Protein AF-A0A535X956-F1 (afdb_monomer_lite)

Structure (mmCIF, N/CA/C/O backbone):
data_AF-A0A535X956-F1
#
_entry.id   AF-A0A535X956-F1
#
loop_
_atom_site.group_PDB
_atom_site.id
_atom_site.type_symbol
_atom_site.label_atom_id
_atom_site.label_alt_id
_atom_site.label_comp_id
_atom_site.label_asym_id
_atom_site.label_entity_id
_atom_site.label_seq_id
_atom_site.pdbx_PDB_ins_code
_atom_site.Cartn_x
_atom_site.Cartn_y
_atom_site.Cartn_z
_atom_site.occupancy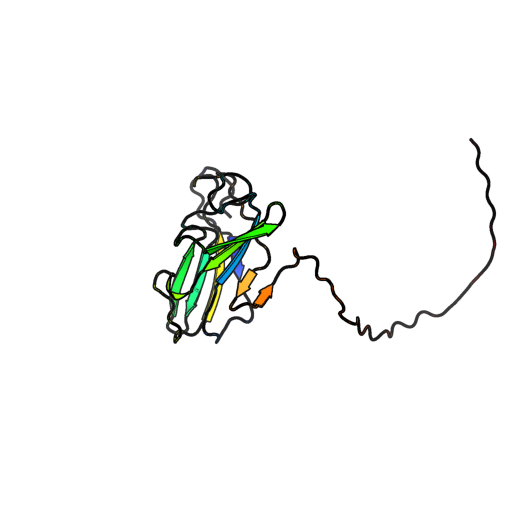
_atom_site.B_iso_or_equiv
_atom_site.auth_seq_id
_atom_site.auth_comp_id
_atom_site.auth_asym_id
_atom_site.auth_atom_id
_atom_site.pdbx_PDB_model_num
ATOM 1 N N . MET A 1 1 ? -7.151 -0.085 -15.393 1.00 59.75 1 MET A N 1
ATOM 2 C CA . MET A 1 1 ? -5.786 0.491 -15.470 1.00 59.75 1 MET A CA 1
ATOM 3 C C . MET A 1 1 ? -5.708 1.490 -16.612 1.00 59.75 1 MET A C 1
ATOM 5 O O . MET A 1 1 ? -6.375 1.293 -17.624 1.00 59.75 1 MET A O 1
ATOM 9 N N . LYS A 1 2 ? -4.901 2.541 -16.473 1.00 61.66 2 LYS A N 1
ATOM 10 C CA . LYS A 1 2 ? -4.628 3.505 -17.543 1.00 61.66 2 LYS A CA 1
ATOM 11 C C . LYS A 1 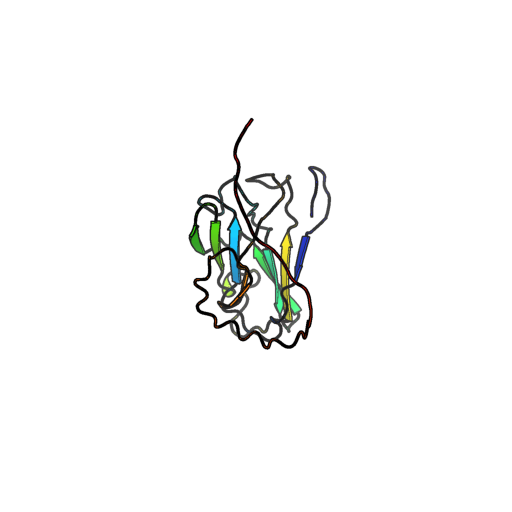2 ? -3.776 2.845 -18.638 1.00 61.66 2 LYS A C 1
ATOM 13 O O . LYS A 1 2 ? -2.577 2.669 -18.477 1.00 61.66 2 LYS A O 1
ATOM 18 N N . THR A 1 3 ? -4.410 2.419 -19.731 1.00 56.25 3 THR A N 1
ATOM 19 C CA . THR A 1 3 ? -3.787 1.581 -20.780 1.00 56.25 3 THR A CA 1
ATOM 20 C C . THR A 1 3 ? -3.206 2.356 -21.973 1.00 56.25 3 THR A C 1
ATOM 22 O O . THR A 1 3 ? -3.028 1.769 -23.038 1.00 56.25 3 THR A O 1
ATOM 25 N N . GLY A 1 4 ? -2.947 3.663 -21.863 1.00 56.38 4 GLY A N 1
ATOM 26 C CA . GLY A 1 4 ? -2.387 4.424 -22.985 1.00 56.38 4 GLY A CA 1
ATOM 27 C C . GLY A 1 4 ? -1.957 5.856 -22.647 1.00 56.38 4 GLY A C 1
ATOM 28 O O . GLY A 1 4 ? -2.298 6.354 -21.575 1.00 56.38 4 GLY A O 1
ATOM 29 N N . PRO A 1 5 ? -1.249 6.533 -23.574 1.00 56.94 5 PRO A N 1
ATOM 30 C CA . PRO A 1 5 ? -0.636 7.856 -23.380 1.00 56.94 5 PRO A CA 1
ATOM 31 C C . PRO A 1 5 ? -1.636 9.030 -23.373 1.00 56.94 5 PRO A C 1
ATOM 33 O O . PRO A 1 5 ? -1.241 10.192 -23.375 1.00 56.94 5 PRO A O 1
ATOM 36 N N . THR A 1 6 ? -2.938 8.747 -23.408 1.00 55.03 6 THR A N 1
ATOM 37 C CA . THR A 1 6 ? -4.011 9.749 -23.353 1.00 55.03 6 THR A CA 1
ATOM 38 C C . THR A 1 6 ? -4.525 9.937 -21.926 1.00 55.03 6 THR A C 1
ATOM 40 O O . THR A 1 6 ? -4.392 9.045 -21.089 1.00 55.03 6 THR A O 1
ATOM 43 N N . ASN A 1 7 ? -5.233 11.043 -21.674 1.00 61.56 7 ASN A N 1
ATOM 44 C CA . ASN A 1 7 ? -5.963 11.290 -20.425 1.00 61.56 7 ASN A CA 1
ATOM 45 C C . ASN A 1 7 ? -7.148 10.316 -20.265 1.00 61.56 7 ASN A C 1
ATOM 47 O O . ASN A 1 7 ? -8.299 10.668 -20.506 1.00 61.56 7 ASN A O 1
ATOM 51 N N . ASN A 1 8 ? -6.861 9.072 -19.894 1.00 68.31 8 ASN A N 1
ATOM 52 C CA . ASN A 1 8 ? -7.843 8.093 -19.448 1.00 68.31 8 ASN A CA 1
ATOM 53 C C . ASN A 1 8 ? -7.866 8.082 -17.911 1.00 68.31 8 ASN A C 1
ATOM 55 O O . ASN A 1 8 ? -6.823 7.900 -17.282 1.00 68.31 8 ASN A O 1
ATOM 59 N N . PHE A 1 9 ? -9.046 8.271 -17.319 1.00 73.38 9 PHE A N 1
ATOM 60 C CA . PHE A 1 9 ? -9.275 8.174 -15.876 1.00 73.38 9 PHE A CA 1
ATOM 61 C C . PHE A 1 9 ? -9.669 6.736 -15.529 1.00 73.38 9 PHE A C 1
ATOM 63 O O . PHE A 1 9 ? -10.850 6.412 -15.424 1.00 73.38 9 PHE A O 1
ATOM 70 N N . ALA A 1 10 ? -8.679 5.851 -15.406 1.00 78.69 10 ALA A N 1
ATOM 71 C CA . ALA A 1 10 ? -8.914 4.438 -15.130 1.00 78.69 10 ALA A CA 1
ATOM 72 C C . ALA A 1 10 ? -7.941 3.899 -14.081 1.00 78.69 10 ALA A C 1
ATOM 74 O O . ALA A 1 10 ? -6.728 4.023 -14.235 1.00 78.69 10 ALA A O 1
ATOM 75 N N . SER A 1 11 ? -8.473 3.192 -13.085 1.00 86.88 11 SER A N 1
ATOM 76 C CA . SER A 1 11 ? -7.692 2.513 -12.052 1.00 86.88 11 SER A CA 1
ATOM 77 C C . SER A 1 11 ? -7.745 0.990 -12.203 1.00 86.88 11 SER A C 1
ATOM 79 O O . SER A 1 11 ? -8.587 0.427 -12.910 1.00 86.88 11 SER A O 1
ATOM 81 N N . ALA A 1 12 ? -6.762 0.316 -11.622 1.00 90.44 12 ALA A N 1
ATOM 82 C CA . ALA A 1 12 ? -6.833 -1.076 -11.203 1.00 90.44 12 ALA A CA 1
ATOM 83 C C . ALA A 1 12 ? -7.042 -1.111 -9.699 1.00 90.44 12 ALA A C 1
ATOM 85 O O . ALA A 1 12 ? -6.474 -0.265 -9.007 1.00 90.44 12 ALA A O 1
ATOM 86 N N . THR A 1 13 ? -7.768 -2.104 -9.196 1.00 94.38 13 THR A N 1
ATOM 87 C CA . THR A 1 13 ? -7.901 -2.301 -7.755 1.00 94.38 13 THR A CA 1
ATOM 88 C C . THR A 1 13 ? -7.740 -3.765 -7.368 1.00 94.38 13 THR A C 1
ATOM 90 O O . THR A 1 13 ? -8.128 -4.667 -8.112 1.00 94.38 13 THR A O 1
ATOM 93 N N . ALA A 1 14 ? -7.174 -3.991 -6.185 1.00 96.00 14 ALA A N 1
ATOM 94 C CA . ALA A 1 14 ? -7.181 -5.275 -5.499 1.00 96.00 14 ALA A CA 1
ATOM 95 C C . ALA A 1 14 ? -7.666 -5.059 -4.063 1.00 96.00 14 ALA A C 1
ATOM 97 O O . ALA A 1 14 ? -7.044 -4.325 -3.298 1.00 96.00 14 ALA A O 1
ATOM 98 N N . GLU A 1 15 ? -8.793 -5.666 -3.699 1.00 97.81 15 GLU A N 1
ATOM 99 C CA . GLU A 1 15 ? -9.348 -5.557 -2.348 1.00 97.81 15 GLU A CA 1
ATOM 100 C C . GLU A 1 15 ? -8.741 -6.623 -1.432 1.00 97.81 15 GLU A C 1
ATOM 102 O O . GLU A 1 15 ? -8.771 -7.816 -1.747 1.00 97.81 15 GLU A O 1
ATOM 107 N N . LEU A 1 16 ? -8.244 -6.203 -0.269 1.00 97.62 16 LEU A N 1
ATOM 108 C CA . LEU A 1 16 ? -7.712 -7.110 0.741 1.00 97.62 16 LEU A CA 1
ATOM 109 C C . LEU A 1 16 ? -8.855 -7.573 1.649 1.00 97.62 16 LEU A C 1
ATOM 111 O O . LEU A 1 16 ? -9.510 -6.781 2.329 1.00 97.62 16 LEU A O 1
ATOM 115 N N . LYS A 1 17 ? -9.109 -8.883 1.660 1.00 96.56 17 LYS A N 1
ATOM 116 C CA . LYS A 1 17 ? -10.156 -9.507 2.483 1.00 96.56 17 LYS A CA 1
ATOM 117 C C . LYS A 1 17 ? -9.611 -9.888 3.860 1.00 96.56 17 LYS A C 1
ATOM 119 O O . LYS A 1 17 ? -8.419 -10.097 4.028 1.00 96.56 17 LYS A O 1
ATOM 124 N N . GLY A 1 18 ? -10.498 -9.986 4.853 1.00 95.88 18 GLY A N 1
ATOM 125 C CA . GLY A 1 18 ? -10.131 -10.398 6.217 1.00 95.88 18 GLY A CA 1
ATOM 126 C C . GLY A 1 18 ? -9.468 -9.315 7.080 1.00 95.88 18 GLY A C 1
ATOM 127 O O . GLY A 1 18 ? -9.111 -9.593 8.215 1.00 95.88 18 GLY A O 1
ATOM 128 N N . VAL A 1 19 ? -9.350 -8.079 6.583 1.00 97.88 19 VAL A N 1
ATOM 129 C CA . VAL A 1 19 ? -8.685 -6.961 7.288 1.00 97.88 19 VAL A CA 1
ATOM 130 C C . VAL A 1 19 ? -9.627 -6.117 8.155 1.00 97.88 19 VAL A C 1
ATOM 132 O O . VAL A 1 19 ? -9.188 -5.238 8.888 1.00 97.88 19 VAL A O 1
ATOM 135 N N . LYS A 1 20 ? -10.943 -6.332 8.073 1.00 98.38 20 LYS A N 1
ATOM 136 C CA . LYS A 1 20 ? -11.922 -5.525 8.813 1.00 98.38 20 LYS A CA 1
ATOM 137 C C . LYS A 1 20 ? -11.792 -5.762 10.320 1.00 98.38 20 LYS A C 1
ATOM 139 O O . LYS A 1 20 ? -11.866 -6.901 10.770 1.00 98.38 20 LYS A O 1
ATOM 144 N N . GLY A 1 21 ? -11.717 -4.680 11.090 1.00 98.31 21 GLY A N 1
ATOM 145 C CA . GLY A 1 21 ? -11.661 -4.715 12.552 1.00 98.31 21 GLY A CA 1
ATOM 146 C C . GLY A 1 21 ? -10.250 -4.805 13.134 1.00 98.31 21 GLY A C 1
ATOM 147 O O . GLY A 1 21 ? -10.124 -4.837 14.354 1.00 98.31 21 GLY A O 1
ATOM 148 N N . ILE A 1 22 ? -9.203 -4.841 12.301 1.00 98.56 22 ILE A N 1
ATOM 149 C CA . ILE A 1 22 ? -7.815 -4.840 12.779 1.00 98.56 22 ILE A CA 1
ATOM 150 C C . ILE A 1 22 ? -7.331 -3.415 13.074 1.00 98.56 22 ILE A C 1
ATOM 152 O O . ILE A 1 22 ? -7.839 -2.443 12.509 1.00 98.56 22 ILE A O 1
ATOM 156 N N . HIS A 1 23 ? -6.288 -3.322 13.894 1.00 98.50 23 HIS A N 1
ATOM 157 C CA . HIS A 1 23 ? -5.434 -2.141 14.009 1.00 98.50 23 HIS A CA 1
ATOM 158 C C . HIS A 1 23 ? -4.175 -2.369 13.178 1.00 98.50 23 HIS A C 1
ATOM 160 O O . HIS A 1 23 ? -3.571 -3.440 13.270 1.00 98.50 23 HIS A O 1
ATOM 166 N N . LEU A 1 24 ? -3.785 -1.400 12.352 1.00 98.44 24 LEU A N 1
ATOM 167 C CA . LEU A 1 24 ? -2.603 -1.544 11.508 1.00 98.44 24 LEU A CA 1
ATOM 168 C C . LEU A 1 24 ? -1.322 -1.259 12.293 1.00 98.44 24 LEU A C 1
ATOM 170 O O . LEU A 1 24 ? -1.217 -0.272 13.016 1.00 98.44 24 LEU A O 1
ATOM 174 N N . THR A 1 25 ? -0.323 -2.104 12.078 1.00 98.25 25 THR A N 1
ATOM 175 C CA . THR A 1 25 ? 1.060 -1.928 12.529 1.00 98.25 25 THR A CA 1
ATOM 176 C C . THR A 1 25 ? 2.026 -1.853 11.354 1.00 98.25 25 THR A C 1
ATOM 178 O O . THR A 1 25 ? 3.077 -1.231 11.480 1.00 98.25 25 THR A O 1
ATOM 181 N N . GLU A 1 26 ? 1.672 -2.453 10.213 1.00 98.31 26 GLU A N 1
ATOM 182 C CA . GLU A 1 26 ? 2.483 -2.451 8.996 1.00 98.31 26 GLU A CA 1
ATOM 183 C C . GLU A 1 26 ? 1.613 -2.670 7.753 1.00 98.31 26 GLU A C 1
ATOM 185 O O . GLU A 1 26 ? 0.645 -3.434 7.784 1.00 98.31 26 GLU A O 1
ATOM 190 N N . LEU A 1 27 ? 1.998 -2.016 6.658 1.00 98.56 27 LEU A N 1
ATOM 191 C CA . LEU A 1 27 ? 1.561 -2.340 5.304 1.00 98.56 27 LEU A CA 1
ATOM 192 C C . LEU A 1 27 ? 2.785 -2.632 4.444 1.00 98.56 27 LEU A C 1
ATOM 194 O O . LEU A 1 27 ? 3.841 -2.012 4.617 1.00 98.56 27 LEU A O 1
ATOM 198 N N . GLY A 1 28 ? 2.640 -3.533 3.481 1.00 98.12 28 GLY A N 1
ATOM 199 C CA . GLY A 1 28 ? 3.744 -3.856 2.598 1.00 98.12 28 GLY A CA 1
ATOM 200 C C . GLY A 1 28 ? 3.385 -4.716 1.407 1.00 98.12 28 GLY A C 1
ATOM 201 O O . GLY A 1 28 ? 2.309 -5.295 1.311 1.00 98.12 28 GLY A O 1
ATOM 202 N N . TYR A 1 29 ? 4.336 -4.801 0.493 1.00 98.00 29 TYR A N 1
ATOM 203 C CA . TYR A 1 29 ? 4.369 -5.794 -0.570 1.00 98.00 29 TYR A CA 1
ATOM 204 C C . TYR A 1 29 ? 5.805 -5.943 -1.052 1.00 98.00 29 TYR A C 1
ATOM 206 O O . TYR A 1 29 ? 6.665 -5.095 -0.788 1.00 98.00 29 TYR A O 1
ATOM 214 N N . ASP A 1 30 ? 6.054 -7.006 -1.794 1.00 97.12 30 ASP A N 1
ATOM 215 C CA . ASP A 1 30 ? 7.276 -7.164 -2.554 1.00 97.12 30 ASP A CA 1
ATOM 216 C C . ASP A 1 30 ? 7.002 -6.740 -4.003 1.00 97.12 30 ASP A C 1
ATOM 218 O O . ASP A 1 30 ? 5.966 -7.040 -4.599 1.00 97.12 30 ASP A O 1
ATOM 222 N N . LEU A 1 31 ? 7.923 -5.961 -4.556 1.00 96.00 31 LEU A N 1
ATOM 223 C CA . LEU A 1 31 ? 7.805 -5.307 -5.849 1.00 96.00 31 LEU A CA 1
ATOM 224 C C . LEU A 1 31 ? 8.847 -5.883 -6.801 1.00 96.00 31 LEU A C 1
ATOM 226 O O . LEU A 1 31 ? 10.036 -5.942 -6.469 1.00 96.00 31 LEU A O 1
ATOM 230 N N . ARG A 1 32 ? 8.431 -6.247 -8.019 1.00 94.38 32 ARG A N 1
ATOM 231 C CA . ARG A 1 32 ? 9.368 -6.690 -9.057 1.00 94.38 32 ARG A CA 1
ATOM 232 C C . ARG A 1 32 ? 10.229 -5.511 -9.514 1.00 94.38 32 ARG A C 1
ATOM 234 O O . ARG A 1 32 ? 9.820 -4.759 -10.404 1.00 94.38 32 ARG A O 1
ATOM 241 N N . LYS A 1 33 ? 11.416 -5.361 -8.924 1.00 91.62 33 LYS A N 1
ATOM 242 C CA . LYS A 1 33 ? 12.457 -4.390 -9.287 1.00 91.62 33 LYS A CA 1
ATOM 243 C C . LYS A 1 33 ? 13.856 -4.931 -8.990 1.00 91.62 33 LYS A C 1
ATOM 245 O O . LYS A 1 33 ? 14.025 -5.709 -8.056 1.00 91.62 33 LYS A O 1
ATOM 250 N N . PRO A 1 34 ? 14.876 -4.516 -9.761 1.00 89.06 34 PRO A N 1
ATOM 251 C CA . PRO A 1 34 ? 16.206 -5.098 -9.644 1.00 89.06 34 PRO A CA 1
ATOM 252 C C . PRO A 1 34 ? 16.965 -4.680 -8.380 1.00 89.06 34 PRO A C 1
ATOM 254 O O . PRO A 1 34 ? 17.697 -5.510 -7.847 1.00 89.06 34 PRO A O 1
ATOM 257 N N . ARG A 1 35 ? 16.863 -3.422 -7.918 1.00 89.31 35 ARG A N 1
ATOM 258 C CA . ARG A 1 35 ? 17.663 -2.939 -6.772 1.00 89.31 35 ARG A CA 1
ATOM 259 C C . ARG A 1 35 ? 16.930 -1.961 -5.871 1.00 89.31 35 ARG A C 1
ATOM 261 O O . ARG A 1 35 ? 17.069 -2.052 -4.657 1.00 89.31 35 ARG A O 1
ATOM 268 N N . THR A 1 36 ? 16.215 -0.990 -6.436 1.00 92.50 36 THR A N 1
ATOM 269 C CA . THR A 1 36 ? 15.558 0.073 -5.667 1.00 92.50 36 THR A CA 1
ATOM 270 C C . THR A 1 36 ? 14.164 0.382 -6.182 1.00 92.50 36 THR A C 1
ATOM 272 O O . THR A 1 36 ? 13.904 0.233 -7.374 1.00 92.50 36 THR A O 1
ATOM 275 N N . PHE A 1 37 ? 13.276 0.860 -5.308 1.00 92.31 37 PHE A N 1
ATOM 276 C CA . PHE A 1 37 ? 11.920 1.273 -5.677 1.00 92.31 37 PHE A CA 1
ATOM 277 C C . PHE A 1 37 ? 11.922 2.396 -6.731 1.00 92.31 37 PHE A C 1
ATOM 279 O O . PHE A 1 37 ? 11.009 2.474 -7.550 1.00 92.31 37 PHE A O 1
ATOM 286 N N . ALA A 1 38 ? 12.992 3.195 -6.786 1.00 91.19 38 ALA A N 1
ATOM 287 C CA . ALA A 1 38 ? 13.191 4.265 -7.759 1.00 91.19 38 ALA A CA 1
ATOM 288 C C . ALA A 1 38 ? 13.778 3.804 -9.111 1.00 91.19 38 ALA A C 1
ATOM 290 O O . ALA A 1 38 ? 13.870 4.614 -10.031 1.00 91.19 38 ALA A O 1
ATOM 291 N N . ASP A 1 39 ? 14.183 2.533 -9.266 1.00 90.12 39 ASP A N 1
ATOM 292 C CA . ASP A 1 39 ? 14.703 2.041 -10.550 1.00 90.12 39 ASP A CA 1
ATOM 293 C C . ASP A 1 39 ? 13.637 2.194 -11.650 1.00 90.12 39 ASP A C 1
ATOM 295 O O . ASP A 1 39 ? 12.506 1.740 -11.491 1.00 90.12 39 ASP A O 1
ATOM 299 N N . ALA A 1 40 ? 14.012 2.748 -12.805 1.00 88.56 40 ALA A N 1
ATOM 300 C CA . ALA A 1 40 ? 13.114 2.887 -13.960 1.00 88.56 40 ALA A CA 1
ATOM 301 C C . ALA A 1 40 ? 12.765 1.545 -14.641 1.00 88.56 40 ALA A C 1
ATOM 303 O O . ALA A 1 40 ? 11.963 1.500 -15.565 1.00 88.56 40 ALA A O 1
ATOM 304 N N . SER A 1 41 ? 13.399 0.442 -14.233 1.00 88.38 41 SER A N 1
ATOM 305 C CA . SER A 1 41 ? 13.154 -0.895 -14.780 1.00 88.38 41 SER A CA 1
ATOM 306 C C . SER A 1 41 ? 12.340 -1.753 -13.817 1.00 88.38 41 SER A C 1
ATOM 308 O O . SER A 1 41 ? 12.550 -1.718 -12.604 1.00 88.38 41 SER A O 1
ATOM 310 N N . GLY A 1 42 ? 11.480 -2.604 -14.378 1.00 90.94 42 GLY A N 1
ATOM 311 C CA . GLY A 1 42 ? 10.608 -3.495 -13.619 1.00 90.94 42 GLY A CA 1
ATOM 312 C C . GLY A 1 42 ? 9.216 -2.895 -13.469 1.00 90.94 42 GLY A C 1
ATOM 313 O O . GLY A 1 42 ? 8.561 -2.613 -14.466 1.00 90.94 42 GLY A O 1
ATOM 314 N N . SER A 1 43 ? 8.765 -2.753 -12.229 1.00 93.06 43 SER A N 1
ATOM 315 C CA . SER A 1 43 ? 7.430 -2.250 -11.896 1.00 93.06 43 SER A CA 1
ATOM 316 C C . SER A 1 43 ? 7.378 -0.731 -11.755 1.00 93.06 43 SER A C 1
ATOM 318 O O . SER A 1 43 ? 8.375 -0.094 -11.431 1.00 93.06 43 SER A O 1
ATOM 320 N N . HIS A 1 44 ? 6.191 -0.160 -11.893 1.00 92.44 44 HIS A N 1
ATOM 321 C CA . HIS A 1 44 ? 5.922 1.220 -11.540 1.00 92.44 44 HIS A CA 1
ATOM 322 C C . HIS A 1 44 ? 5.872 1.414 -10.026 1.00 92.44 44 HIS A C 1
ATOM 324 O O . HIS A 1 44 ? 5.428 0.535 -9.285 1.00 92.44 44 HIS A O 1
ATOM 330 N N . CYS A 1 45 ? 6.399 2.549 -9.578 1.00 93.44 45 CYS A N 1
ATOM 331 C CA . CYS A 1 45 ? 6.425 2.956 -8.179 1.00 93.44 45 CYS A CA 1
ATOM 332 C C . CYS A 1 45 ? 6.530 4.480 -8.102 1.00 93.44 45 CYS A C 1
ATOM 334 O O . CYS A 1 45 ? 7.624 5.039 -8.001 1.00 93.44 45 CYS A O 1
ATOM 336 N N . GLY A 1 46 ? 5.384 5.136 -8.227 1.00 92.00 46 GLY A N 1
ATOM 337 C CA . GLY A 1 46 ? 5.229 6.574 -8.117 1.00 92.00 46 GLY A CA 1
ATOM 338 C C . GLY A 1 46 ? 4.692 6.997 -6.752 1.00 92.00 46 GLY A C 1
ATOM 339 O O . GLY A 1 46 ? 4.522 6.199 -5.824 1.00 92.00 46 GLY A O 1
ATOM 340 N N . ALA A 1 47 ? 4.450 8.299 -6.617 1.00 89.50 47 ALA A N 1
ATOM 341 C CA . ALA A 1 47 ? 3.896 8.869 -5.396 1.00 89.50 47 ALA A CA 1
ATOM 342 C C . ALA A 1 47 ? 2.419 8.492 -5.198 1.00 89.50 47 ALA A C 1
ATOM 344 O O . ALA A 1 47 ? 1.971 8.446 -4.056 1.00 89.50 47 ALA A O 1
ATOM 345 N N . GLY A 1 48 ? 1.679 8.231 -6.281 1.00 89.25 48 GLY A N 1
ATOM 346 C CA . GLY A 1 48 ? 0.261 7.888 -6.244 1.00 89.25 48 GLY A CA 1
ATOM 347 C C . GLY A 1 48 ? -0.037 6.408 -6.475 1.00 89.25 48 GLY A C 1
ATOM 348 O O . GLY A 1 48 ? -1.118 5.971 -6.087 1.00 89.25 48 GLY A O 1
ATOM 349 N N . ALA A 1 49 ? 0.869 5.621 -7.070 1.00 92.19 49 ALA A N 1
ATOM 350 C CA . ALA A 1 49 ? 0.615 4.211 -7.356 1.00 92.19 49 ALA A CA 1
ATOM 351 C C . ALA A 1 49 ? 1.880 3.318 -7.422 1.00 92.19 49 ALA A C 1
ATOM 353 O O . ALA A 1 49 ? 2.967 3.776 -7.771 1.00 92.19 49 ALA A O 1
ATOM 354 N N . PRO A 1 50 ? 1.742 2.000 -7.179 1.00 95.19 50 PRO A N 1
ATOM 355 C CA . PRO A 1 50 ? 0.605 1.386 -6.500 1.00 95.19 50 PRO A CA 1
ATOM 356 C C . PRO A 1 50 ? 0.496 1.935 -5.073 1.00 95.19 50 PRO A C 1
ATOM 358 O O . PRO A 1 50 ? 1.509 2.151 -4.412 1.00 95.19 50 PRO A O 1
ATOM 361 N N . ARG A 1 51 ? -0.724 2.218 -4.621 1.00 97.12 51 ARG A N 1
ATOM 362 C CA . ARG A 1 51 ? -0.973 2.755 -3.279 1.00 97.12 51 ARG A CA 1
ATOM 363 C C . ARG A 1 51 ? -1.920 1.871 -2.499 1.00 97.12 51 ARG A C 1
ATOM 365 O O . ARG A 1 51 ? -2.795 1.246 -3.092 1.00 97.12 51 ARG A O 1
ATOM 372 N N . PHE A 1 52 ? -1.754 1.846 -1.186 1.00 98.56 52 PHE A N 1
ATOM 373 C CA . PHE A 1 52 ? -2.798 1.385 -0.284 1.00 98.56 52 PHE A CA 1
ATOM 374 C C . PHE A 1 52 ? -3.754 2.536 -0.012 1.00 98.56 52 PHE A C 1
ATOM 376 O O . PHE A 1 52 ? -3.304 3.571 0.468 1.00 98.56 52 PHE A O 1
ATOM 383 N N . ASP A 1 53 ? -5.040 2.308 -0.248 1.00 98.56 53 ASP A N 1
ATOM 384 C CA . ASP A 1 53 ? -6.137 3.132 0.247 1.00 98.56 53 ASP A CA 1
ATOM 385 C C . ASP A 1 53 ? -6.788 2.365 1.409 1.00 98.56 53 ASP A C 1
ATOM 387 O O . ASP A 1 53 ? -7.285 1.241 1.247 1.00 98.56 53 ASP A O 1
ATOM 391 N N . VAL A 1 54 ? -6.731 2.941 2.607 1.00 98.69 54 VAL A N 1
ATOM 392 C CA . VAL A 1 54 ? -7.263 2.381 3.850 1.00 98.69 54 VAL A CA 1
ATOM 393 C C . VAL A 1 54 ? -8.415 3.255 4.304 1.00 98.69 54 VAL A C 1
ATOM 395 O O . VAL A 1 54 ? -8.234 4.431 4.592 1.00 98.69 54 VAL A O 1
ATOM 398 N N . ILE A 1 55 ? -9.591 2.654 4.448 1.00 98.81 55 ILE A N 1
ATOM 399 C CA . ILE A 1 55 ? -10.736 3.325 5.059 1.00 98.81 55 ILE A CA 1
ATOM 400 C C . ILE A 1 55 ? -10.863 2.816 6.487 1.00 98.81 55 ILE A C 1
ATOM 402 O O . ILE A 1 55 ? -10.934 1.603 6.709 1.00 98.81 55 ILE A O 1
ATOM 406 N N . THR A 1 56 ? -10.926 3.722 7.454 1.00 98.81 56 THR A N 1
ATOM 407 C CA . THR A 1 56 ? -11.150 3.423 8.875 1.00 98.81 56 THR A CA 1
ATOM 408 C C . THR A 1 56 ? -12.638 3.474 9.237 1.00 98.81 56 THR A C 1
ATOM 410 O O . THR A 1 56 ? -13.501 3.861 8.444 1.00 98.81 56 THR A O 1
ATOM 413 N N . THR A 1 57 ? -13.002 3.004 10.431 1.00 98.62 57 THR A N 1
ATOM 414 C CA . THR A 1 57 ? -14.411 2.898 10.862 1.00 98.62 57 THR A CA 1
ATOM 415 C C . THR A 1 57 ? -15.123 4.238 11.035 1.00 98.62 57 THR A C 1
ATOM 417 O O . THR A 1 57 ? -16.349 4.284 10.939 1.00 98.62 57 THR A O 1
ATOM 420 N N . ASP A 1 58 ? -14.379 5.317 11.257 1.00 98.06 58 ASP A N 1
ATOM 421 C CA . ASP A 1 58 ? -14.870 6.699 11.246 1.00 98.06 58 ASP A CA 1
ATOM 422 C C . ASP A 1 58 ? -15.032 7.270 9.820 1.00 98.06 58 ASP A C 1
ATOM 424 O O . ASP A 1 58 ? -15.539 8.376 9.651 1.00 98.06 58 ASP A O 1
ATOM 428 N N . ASN A 1 59 ? -14.745 6.463 8.790 1.00 98.25 59 ASN A N 1
ATOM 429 C CA . ASN A 1 59 ? -14.831 6.777 7.360 1.00 98.25 59 ASN A CA 1
ATOM 430 C C . ASN A 1 59 ? -13.803 7.805 6.875 1.00 98.25 59 ASN A C 1
ATOM 432 O O . ASN A 1 59 ? -14.044 8.472 5.868 1.00 98.25 59 ASN A O 1
ATOM 436 N N . VAL A 1 60 ? -12.664 7.910 7.557 1.00 98.56 60 VAL A N 1
ATOM 437 C CA . VAL A 1 60 ? -11.501 8.611 7.016 1.00 98.56 60 VAL A CA 1
ATOM 438 C C . VAL A 1 60 ? -10.830 7.715 5.972 1.00 98.56 60 VAL A C 1
ATOM 440 O O . VAL A 1 60 ? -10.729 6.500 6.150 1.00 98.56 60 VAL A O 1
ATOM 443 N N . ASP A 1 61 ? -10.447 8.319 4.849 1.00 98.38 61 ASP A N 1
ATOM 444 C CA . ASP A 1 61 ? -9.689 7.681 3.773 1.00 98.38 61 ASP A CA 1
ATOM 445 C C . ASP A 1 61 ? -8.223 8.087 3.910 1.00 98.38 61 ASP A C 1
ATOM 447 O O . ASP A 1 61 ? -7.907 9.279 3.924 1.00 98.38 61 ASP A O 1
ATOM 451 N N . HIS A 1 62 ? -7.357 7.094 4.060 1.00 98.44 62 HIS A N 1
ATOM 452 C CA . HIS A 1 62 ? -5.926 7.240 4.258 1.00 98.44 62 HIS A CA 1
ATOM 453 C C . HIS A 1 62 ? -5.196 6.581 3.103 1.00 98.44 62 HIS A C 1
ATOM 455 O O . HIS A 1 62 ? -5.515 5.445 2.753 1.00 98.44 62 HIS A O 1
ATOM 461 N N . PHE A 1 63 ? -4.153 7.222 2.585 1.00 97.62 63 PHE A N 1
ATOM 462 C CA . PHE A 1 63 ? -3.343 6.611 1.538 1.00 97.62 63 PHE A CA 1
ATOM 463 C C . PHE A 1 63 ? -1.859 6.518 1.882 1.00 97.62 63 PHE A C 1
ATOM 465 O O . PHE A 1 63 ? -1.295 7.359 2.588 1.00 97.62 63 PHE A O 1
ATOM 472 N N . VAL A 1 64 ? -1.227 5.481 1.332 1.00 98.00 64 VAL A N 1
ATOM 473 C CA . VAL A 1 64 ? 0.223 5.257 1.325 1.00 98.00 64 VAL A CA 1
ATOM 474 C C . VAL A 1 64 ? 0.630 4.892 -0.097 1.00 98.00 64 VAL A C 1
ATOM 476 O O . VAL A 1 64 ? 0.305 3.803 -0.572 1.00 98.00 64 VAL A O 1
ATOM 479 N N . GLY A 1 65 ? 1.318 5.799 -0.787 1.00 95.88 65 GLY A N 1
ATOM 480 C CA . GLY A 1 65 ? 1.828 5.562 -2.135 1.00 95.88 65 GLY A CA 1
ATOM 481 C C . GLY A 1 65 ? 3.189 4.876 -2.137 1.00 95.88 65 GLY A C 1
ATOM 482 O O . GLY A 1 65 ? 3.971 5.022 -1.198 1.00 95.88 65 GLY A O 1
ATOM 483 N N . CYS A 1 66 ? 3.508 4.178 -3.230 1.00 96.00 66 CYS A N 1
ATOM 484 C CA . CYS A 1 66 ? 4.747 3.408 -3.356 1.00 96.00 66 CYS A CA 1
ATOM 485 C C . CYS A 1 66 ? 6.024 4.226 -3.087 1.00 96.00 66 CYS A C 1
ATOM 487 O O . CYS A 1 66 ? 6.980 3.716 -2.510 1.00 96.00 66 CYS A O 1
ATOM 489 N N . ALA A 1 67 ? 6.057 5.495 -3.493 1.00 94.69 67 ALA A N 1
ATOM 490 C CA . ALA A 1 67 ? 7.175 6.400 -3.234 1.00 94.69 67 ALA A CA 1
ATOM 491 C C . ALA A 1 67 ? 6.807 7.579 -2.311 1.00 94.69 67 ALA A C 1
ATOM 493 O O . ALA A 1 67 ? 7.618 8.492 -2.148 1.00 94.69 67 ALA A O 1
ATOM 494 N N . SER A 1 68 ? 5.601 7.590 -1.723 1.00 93.56 68 SER A N 1
ATOM 495 C CA . SER A 1 68 ? 5.118 8.692 -0.879 1.00 93.56 68 SER A CA 1
ATOM 496 C C . SER A 1 68 ? 4.296 8.188 0.320 1.00 93.56 68 SER A C 1
ATOM 498 O O . SER A 1 68 ? 3.111 7.879 0.169 1.00 93.56 68 SER A O 1
ATOM 500 N N . PRO A 1 69 ? 4.903 8.115 1.518 1.00 94.94 69 PRO A N 1
ATOM 501 C CA . PRO A 1 69 ? 6.312 8.392 1.803 1.00 94.94 69 PRO A CA 1
ATOM 502 C C . PRO A 1 69 ? 7.234 7.290 1.265 1.00 94.94 69 PRO A C 1
ATOM 504 O O . PRO A 1 69 ? 6.790 6.212 0.867 1.00 94.94 69 PRO A O 1
ATOM 507 N N . ALA A 1 70 ? 8.542 7.558 1.270 1.00 96.19 70 ALA A N 1
ATOM 508 C CA . ALA A 1 70 ? 9.527 6.557 0.881 1.00 96.19 70 ALA A CA 1
ATOM 509 C C . ALA A 1 70 ? 9.420 5.307 1.788 1.00 96.19 70 ALA A C 1
ATOM 511 O O . ALA A 1 70 ? 9.407 5.453 3.015 1.00 96.19 70 ALA A O 1
ATOM 512 N N . PRO A 1 71 ? 9.362 4.092 1.214 1.00 97.44 71 PRO A N 1
ATOM 513 C CA . PRO A 1 71 ? 9.288 2.857 1.982 1.00 97.44 71 PRO A CA 1
ATOM 514 C C . PRO A 1 71 ? 10.592 2.562 2.711 1.00 97.44 71 PRO A C 1
ATOM 516 O O . PRO A 1 71 ? 11.684 2.914 2.256 1.00 97.44 71 PRO A O 1
ATOM 519 N N . THR A 1 72 ? 10.489 1.767 3.774 1.00 98.00 72 THR A N 1
ATOM 520 C CA . THR A 1 72 ? 11.629 0.949 4.190 1.00 98.00 72 THR A CA 1
ATOM 521 C C . THR A 1 72 ? 11.801 -0.164 3.166 1.00 98.00 72 THR A C 1
ATOM 523 O O . THR A 1 72 ? 10.881 -0.951 2.942 1.00 98.00 72 THR A O 1
ATOM 526 N N . GLN A 1 73 ? 12.970 -0.213 2.532 1.00 96.88 73 GLN A N 1
ATOM 527 C CA . GLN A 1 73 ? 13.274 -1.180 1.487 1.00 96.88 73 GLN A CA 1
ATOM 528 C C . GLN A 1 73 ? 14.310 -2.203 1.956 1.00 96.88 73 GLN A C 1
ATOM 530 O O . GLN A 1 73 ? 15.369 -1.832 2.463 1.00 96.88 73 GLN A O 1
ATOM 535 N N . THR A 1 74 ? 14.065 -3.479 1.666 1.00 95.31 74 THR A N 1
ATOM 536 C CA . THR A 1 74 ? 15.067 -4.551 1.742 1.00 95.31 74 THR A CA 1
ATOM 537 C C . THR A 1 74 ? 15.095 -5.351 0.438 1.00 95.31 74 THR A C 1
ATOM 539 O O . THR A 1 74 ? 14.109 -5.409 -0.289 1.00 95.31 74 THR A O 1
ATOM 542 N N . ALA A 1 75 ? 16.238 -5.934 0.079 1.00 89.06 75 ALA A N 1
ATOM 543 C CA . ALA A 1 75 ? 16.309 -6.849 -1.063 1.00 89.06 75 ALA A CA 1
ATOM 544 C C . ALA A 1 75 ? 15.879 -8.254 -0.613 1.00 89.06 75 ALA A C 1
ATOM 546 O O . ALA A 1 75 ? 16.385 -8.730 0.403 1.00 89.06 75 ALA A O 1
ATOM 547 N N . THR A 1 76 ? 14.981 -8.911 -1.353 1.00 81.62 76 THR A N 1
ATOM 548 C CA . THR A 1 76 ? 14.488 -10.270 -1.027 1.00 81.62 76 THR A CA 1
ATOM 549 C C . THR A 1 76 ? 14.929 -11.337 -2.018 1.00 81.62 76 THR A C 1
ATOM 551 O O . THR A 1 76 ? 14.811 -12.522 -1.744 1.00 81.62 76 THR A O 1
ATOM 554 N N . GLY A 1 77 ? 15.515 -10.957 -3.153 1.00 76.25 77 GLY A N 1
ATOM 555 C CA . GLY A 1 77 ? 16.029 -11.922 -4.116 1.00 76.25 77 GLY A CA 1
ATOM 556 C C . GLY A 1 77 ? 16.365 -11.287 -5.454 1.00 76.25 77 GLY A C 1
ATOM 557 O O . GLY A 1 77 ? 16.442 -10.066 -5.598 1.00 76.25 77 GLY A O 1
ATOM 558 N N . VAL A 1 78 ? 16.570 -12.124 -6.469 1.00 82.56 78 VAL A N 1
ATOM 559 C CA . VAL A 1 78 ? 16.893 -11.644 -7.816 1.00 82.56 78 VAL A CA 1
ATOM 560 C C . VAL A 1 78 ? 15.652 -11.015 -8.448 1.00 82.56 78 VAL A C 1
ATOM 562 O O . VAL A 1 78 ? 14.720 -11.707 -8.853 1.00 82.56 78 VAL A O 1
ATOM 565 N N . GLY A 1 79 ? 15.662 -9.687 -8.571 1.00 89.38 79 GLY A N 1
ATOM 566 C CA . GLY A 1 79 ? 14.603 -8.937 -9.246 1.00 89.38 79 GLY A CA 1
ATOM 567 C C . GLY A 1 79 ? 13.397 -8.594 -8.374 1.00 89.38 79 GLY A C 1
ATOM 568 O O . GLY A 1 79 ? 12.402 -8.131 -8.931 1.00 89.38 79 GLY A O 1
ATOM 569 N N . TRP A 1 80 ? 13.489 -8.788 -7.057 1.00 93.94 80 TRP A N 1
ATOM 570 C CA . TRP A 1 80 ? 12.460 -8.409 -6.093 1.00 93.94 80 TRP A CA 1
ATOM 571 C C . TRP A 1 80 ? 13.048 -7.584 -4.952 1.00 93.94 80 TRP A C 1
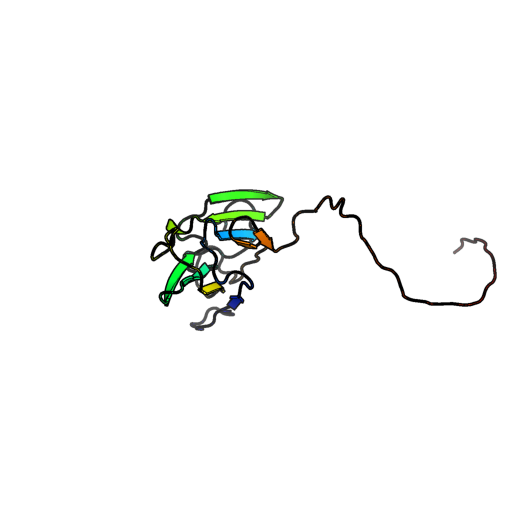ATOM 573 O O . TRP A 1 80 ? 14.132 -7.868 -4.433 1.00 93.94 80 TRP A O 1
ATOM 583 N N . ILE A 1 81 ? 12.295 -6.566 -4.556 1.00 96.00 81 ILE A N 1
ATOM 584 C CA . ILE A 1 81 ? 12.545 -5.779 -3.354 1.00 96.00 81 ILE A CA 1
ATOM 585 C C . ILE A 1 81 ? 11.309 -5.829 -2.473 1.00 96.00 81 ILE A C 1
ATOM 587 O O . ILE A 1 81 ? 10.187 -5.835 -2.968 1.00 96.00 81 ILE A O 1
ATOM 591 N N . ARG A 1 82 ? 11.518 -5.802 -1.169 1.00 97.12 82 ARG A N 1
ATOM 592 C CA . ARG A 1 82 ? 10.481 -5.731 -0.155 1.00 97.12 82 ARG A CA 1
ATOM 593 C C . ARG A 1 82 ? 10.299 -4.304 0.304 1.00 97.12 82 ARG A C 1
ATOM 595 O O . ARG A 1 82 ? 11.275 -3.666 0.696 1.00 97.12 82 ARG A O 1
ATOM 602 N N . LEU A 1 83 ? 9.061 -3.822 0.260 1.00 98.19 83 LEU A N 1
ATOM 603 C CA . LEU A 1 83 ? 8.686 -2.474 0.671 1.00 98.19 83 LEU A CA 1
ATOM 604 C C . LEU A 1 83 ? 7.748 -2.539 1.871 1.00 98.19 83 LEU A C 1
ATOM 606 O O . LEU A 1 83 ? 6.784 -3.311 1.857 1.00 98.19 83 LEU A O 1
ATOM 610 N N . ARG A 1 84 ? 8.051 -1.747 2.904 1.00 98.25 84 ARG A N 1
ATOM 611 C CA . ARG A 1 84 ? 7.280 -1.652 4.149 1.00 98.25 84 ARG A CA 1
ATOM 612 C C . ARG A 1 84 ? 7.026 -0.208 4.552 1.00 98.25 84 ARG A C 1
ATOM 614 O O . ARG A 1 84 ? 7.917 0.640 4.444 1.00 98.25 84 ARG A O 1
ATOM 621 N N . TRP A 1 85 ? 5.831 0.035 5.080 1.00 98.62 85 TRP A N 1
ATOM 622 C CA . TRP A 1 85 ? 5.401 1.324 5.607 1.00 98.62 85 TRP A CA 1
ATOM 623 C C . TRP A 1 85 ? 4.799 1.177 6.996 1.00 98.62 85 TRP A C 1
ATOM 625 O O . TRP A 1 85 ? 4.001 0.278 7.266 1.00 98.62 85 TRP A O 1
ATOM 635 N N . ASN A 1 86 ? 5.137 2.134 7.859 1.00 98.06 86 ASN A N 1
ATOM 636 C CA . ASN A 1 86 ? 4.443 2.319 9.122 1.00 98.06 86 ASN A CA 1
ATOM 637 C C . ASN A 1 86 ? 3.129 3.091 8.856 1.00 98.06 86 ASN A C 1
ATOM 639 O O . ASN A 1 86 ? 3.189 4.150 8.223 1.00 98.06 86 ASN A O 1
ATOM 643 N N . PRO A 1 87 ? 1.964 2.631 9.347 1.00 97.81 87 PRO A N 1
ATOM 644 C CA . PRO A 1 87 ? 0.665 3.276 9.102 1.00 97.81 87 PRO A CA 1
ATOM 645 C C . PRO A 1 87 ? 0.592 4.751 9.521 1.00 97.81 87 PRO A C 1
ATOM 647 O O . PRO A 1 87 ? -0.122 5.540 8.905 1.00 97.81 87 PRO A O 1
ATOM 650 N N . THR A 1 88 ? 1.395 5.166 10.506 1.00 98.12 88 THR A N 1
ATOM 651 C CA . THR A 1 88 ? 1.479 6.575 10.939 1.00 98.12 88 THR A CA 1
ATOM 652 C C . THR A 1 88 ? 2.075 7.505 9.881 1.00 98.12 88 THR A C 1
ATOM 654 O O . THR A 1 88 ? 1.993 8.723 10.010 1.00 98.12 88 THR A O 1
ATOM 657 N N . THR A 1 89 ? 2.676 6.945 8.832 1.00 97.56 89 THR A N 1
ATOM 658 C CA . THR A 1 89 ? 3.263 7.695 7.719 1.00 97.56 89 THR A CA 1
ATOM 659 C C . THR A 1 89 ? 2.289 7.891 6.549 1.00 97.56 89 THR A C 1
ATOM 661 O O . THR A 1 89 ? 2.622 8.589 5.594 1.00 97.56 89 THR A O 1
ATOM 664 N N . ALA A 1 90 ? 1.082 7.318 6.633 1.00 98.06 90 ALA A N 1
ATOM 665 C CA . ALA A 1 90 ? -0.009 7.572 5.696 1.00 98.06 90 ALA A CA 1
ATOM 666 C C . ALA A 1 90 ? -0.474 9.037 5.724 1.00 98.06 90 ALA A C 1
ATOM 668 O O . ALA A 1 90 ? -0.165 9.790 6.655 1.00 98.06 90 ALA A O 1
ATOM 669 N N . PHE A 1 91 ? -1.263 9.433 4.723 1.00 97.19 91 PHE A N 1
ATOM 670 C CA . PHE A 1 91 ? -1.935 10.729 4.710 1.00 97.19 91 PHE A CA 1
ATOM 671 C C . PHE A 1 91 ? -3.464 10.582 4.585 1.00 97.19 91 PHE A C 1
ATOM 673 O O . PHE A 1 91 ? -3.931 10.040 3.584 1.00 97.19 91 PHE A O 1
ATOM 680 N N . PRO A 1 92 ? -4.245 11.098 5.555 1.00 98.31 92 PRO A N 1
ATOM 681 C CA . PRO A 1 92 ? -3.796 11.464 6.901 1.00 98.31 92 PRO A CA 1
ATOM 682 C C . PRO A 1 92 ? -3.173 10.254 7.637 1.00 98.31 92 PRO A C 1
ATOM 684 O O . PRO A 1 92 ? -3.416 9.113 7.239 1.00 98.31 92 PRO A O 1
ATOM 687 N N . PRO A 1 93 ? -2.371 10.463 8.698 1.00 98.38 93 PRO A N 1
ATOM 688 C CA . PRO A 1 93 ? -1.798 9.364 9.477 1.00 98.38 93 PRO A CA 1
ATOM 689 C C . PRO A 1 93 ? -2.864 8.399 9.997 1.00 98.38 93 PRO A C 1
ATOM 691 O O . PRO A 1 93 ? -3.899 8.847 10.485 1.00 98.38 93 PRO A O 1
ATOM 694 N N . ILE A 1 94 ? -2.588 7.095 9.935 1.00 98.56 94 ILE A N 1
ATOM 695 C CA . ILE A 1 94 ? -3.396 6.069 10.604 1.00 98.56 94 ILE A CA 1
ATOM 696 C C . ILE A 1 94 ? -2.787 5.842 11.989 1.00 98.56 94 ILE A C 1
ATOM 698 O O . ILE A 1 94 ? -1.623 5.449 12.113 1.00 98.56 94 ILE A O 1
ATOM 702 N N . LEU A 1 95 ? -3.553 6.117 13.038 1.00 98.38 95 LEU A N 1
ATOM 703 C CA . LEU A 1 95 ? -3.139 5.947 14.426 1.00 98.38 95 LEU A CA 1
ATOM 704 C C . LEU A 1 95 ? -3.352 4.502 14.887 1.00 98.38 95 LEU A C 1
ATOM 706 O O . LEU A 1 95 ? -4.221 3.787 14.399 1.00 98.38 95 LEU A O 1
ATOM 710 N N . ALA A 1 96 ? -2.605 4.078 15.909 1.00 97.31 96 ALA A N 1
ATOM 711 C CA . ALA A 1 96 ? -2.725 2.727 16.470 1.00 97.31 96 ALA A CA 1
ATOM 712 C C . ALA A 1 96 ? -4.113 2.424 17.076 1.00 97.31 96 ALA A C 1
ATOM 714 O O . ALA A 1 96 ? -4.454 1.265 17.289 1.00 97.31 96 ALA A O 1
ATOM 715 N N . THR A 1 97 ? -4.904 3.458 17.375 1.00 97.62 97 THR A N 1
ATOM 716 C CA . THR A 1 97 ? -6.287 3.344 17.859 1.00 97.62 97 THR A CA 1
ATOM 717 C C . THR A 1 97 ? -7.307 3.207 16.735 1.00 97.62 97 THR A C 1
ATOM 719 O O . THR A 1 97 ? -8.444 2.807 16.991 1.00 97.62 97 THR A O 1
ATOM 722 N N . ASP A 1 98 ? -6.927 3.539 15.502 1.00 98.56 98 ASP A N 1
ATOM 723 C CA . ASP A 1 98 ? -7.843 3.530 14.374 1.00 98.56 98 ASP A CA 1
ATOM 724 C C . ASP A 1 98 ? -8.141 2.090 13.976 1.00 98.56 98 ASP A C 1
ATOM 726 O O . ASP A 1 98 ? -7.274 1.212 13.986 1.00 98.56 98 ASP A O 1
ATOM 730 N N . THR A 1 99 ? -9.406 1.832 13.665 1.00 98.69 99 THR A N 1
ATOM 731 C CA . THR A 1 99 ? -9.874 0.498 13.294 1.00 98.69 99 THR A CA 1
ATOM 732 C C . THR A 1 99 ? -10.129 0.458 11.798 1.00 98.69 99 THR A C 1
ATOM 734 O O . THR A 1 99 ? -10.859 1.293 11.264 1.00 98.69 99 THR A O 1
ATOM 737 N N . VAL A 1 100 ? -9.563 -0.534 11.114 1.00 98.75 100 VAL A N 1
ATOM 738 C CA . VAL A 1 100 ? -9.728 -0.702 9.667 1.00 98.75 100 VAL A CA 1
ATOM 739 C C . VAL A 1 100 ? -11.150 -1.141 9.324 1.00 98.75 100 VAL A C 1
ATOM 741 O O . VAL A 1 100 ? -11.687 -2.105 9.879 1.00 98.75 100 VAL A O 1
ATOM 744 N N . LYS A 1 101 ? -11.746 -0.475 8.335 1.00 98.75 101 LYS A N 1
ATOM 745 C CA . LYS A 1 101 ? -12.990 -0.879 7.671 1.00 98.75 101 LYS A CA 1
ATOM 746 C C . LYS A 1 101 ? -12.708 -1.651 6.380 1.00 98.75 101 LYS A C 1
ATOM 748 O O . LYS A 1 101 ? -13.348 -2.678 6.157 1.00 98.75 101 LYS A O 1
ATOM 753 N N . SER A 1 102 ? -11.767 -1.181 5.562 1.00 98.69 102 SER A N 1
ATOM 754 C CA . SER A 1 102 ? -11.347 -1.827 4.310 1.00 98.69 102 SER A CA 1
ATOM 755 C C . SER A 1 102 ? -9.957 -1.368 3.876 1.00 98.69 102 SER A C 1
ATOM 757 O O . SER A 1 102 ? -9.552 -0.258 4.208 1.00 98.69 102 SER A O 1
ATOM 759 N N . ILE A 1 103 ? -9.269 -2.198 3.090 1.00 98.62 103 ILE A N 1
ATOM 760 C CA . ILE A 1 103 ? -7.995 -1.858 2.448 1.00 98.62 103 ILE A CA 1
ATOM 761 C C . ILE A 1 103 ? -8.072 -2.259 0.975 1.00 98.62 103 ILE A C 1
ATOM 763 O O . ILE A 1 103 ? -8.488 -3.375 0.653 1.00 98.62 103 ILE A O 1
ATOM 767 N N . THR A 1 104 ? -7.660 -1.358 0.091 1.00 98.56 104 THR A N 1
ATOM 768 C CA . THR A 1 104 ? -7.568 -1.597 -1.352 1.00 98.56 104 THR A CA 1
ATOM 769 C C . THR A 1 104 ? -6.191 -1.183 -1.842 1.00 98.56 104 THR A C 1
ATOM 771 O O . THR A 1 104 ? -5.699 -0.129 -1.462 1.00 98.56 104 THR A O 1
ATOM 774 N N . ILE A 1 105 ? -5.571 -1.983 -2.705 1.00 98.19 105 ILE A N 1
ATOM 775 C CA . ILE A 1 105 ? -4.412 -1.538 -3.479 1.00 98.19 105 ILE A CA 1
ATOM 776 C C . ILE A 1 105 ? -4.925 -0.939 -4.782 1.00 98.19 105 ILE A C 1
ATOM 778 O O . ILE A 1 105 ? -5.669 -1.603 -5.504 1.00 98.19 105 ILE A O 1
ATOM 782 N N . VAL A 1 106 ? -4.526 0.291 -5.087 1.00 95.75 106 VAL A N 1
ATOM 783 C CA . VAL A 1 106 ? -4.956 1.034 -6.272 1.00 95.75 106 VAL A CA 1
ATOM 784 C C . VAL A 1 106 ? -3.772 1.317 -7.184 1.00 95.75 106 VAL A C 1
ATOM 786 O O . VAL A 1 106 ? -2.690 1.690 -6.733 1.00 95.75 106 VAL A O 1
ATOM 789 N N . PHE A 1 107 ? -3.993 1.154 -8.488 1.00 93.31 107 PHE A N 1
ATOM 790 C CA . PHE A 1 107 ? -3.045 1.536 -9.527 1.00 93.31 107 PHE A CA 1
ATOM 791 C C . PHE A 1 107 ? -3.718 2.405 -10.592 1.00 93.31 107 PHE A C 1
ATOM 793 O O . PHE A 1 107 ? -4.502 1.904 -11.403 1.00 93.31 107 PHE A O 1
ATOM 800 N N . ASP A 1 108 ? -3.423 3.701 -10.601 1.00 87.56 108 ASP A N 1
ATOM 801 C CA . ASP A 1 108 ? -3.998 4.692 -11.522 1.00 87.56 108 ASP A CA 1
ATOM 802 C C . ASP A 1 108 ? -2.956 5.602 -12.206 1.00 87.56 108 ASP A C 1
ATOM 804 O O . ASP A 1 108 ? -3.330 6.416 -13.053 1.00 87.56 108 ASP A O 1
ATOM 808 N N . GLU A 1 109 ? -1.660 5.412 -11.932 1.00 86.12 109 GLU A N 1
ATOM 809 C CA . GLU A 1 109 ? -0.557 6.085 -12.635 1.00 86.12 109 GLU A CA 1
ATOM 810 C C . GLU A 1 109 ? -0.109 5.226 -13.831 1.00 86.12 109 GLU A C 1
ATOM 812 O O . GLU A 1 109 ? 0.324 4.085 -13.684 1.00 86.12 109 GLU A O 1
ATOM 817 N N . GLY A 1 110 ? -0.317 5.740 -15.047 1.00 73.25 110 GLY A N 1
ATOM 818 C CA . GLY A 1 110 ? -0.050 5.025 -16.294 1.00 73.25 110 GLY A CA 1
ATOM 819 C C . GLY A 1 110 ? 1.319 5.354 -16.885 1.00 73.25 110 GLY A C 1
ATOM 820 O O . GLY A 1 110 ? 2.270 5.699 -16.195 1.00 73.25 110 GLY A O 1
ATOM 821 N N . GLN A 1 111 ? 1.416 5.275 -18.211 1.00 75.19 111 GLN A N 1
ATOM 822 C CA . GLN A 1 111 ? 2.644 5.587 -18.958 1.00 75.19 111 GLN A CA 1
ATOM 823 C C . GLN A 1 111 ? 2.995 7.086 -18.983 1.00 75.19 111 GLN A C 1
ATOM 825 O O . GLN A 1 111 ? 4.031 7.475 -19.517 1.00 75.19 111 GLN A O 1
ATOM 830 N N . ASP A 1 112 ? 2.112 7.934 -18.462 1.00 73.50 112 ASP A N 1
ATOM 831 C CA . ASP A 1 112 ? 2.260 9.385 -18.419 1.00 73.50 112 ASP A CA 1
ATOM 832 C C . ASP A 1 112 ? 2.993 9.893 -17.169 1.00 73.50 112 ASP A C 1
ATOM 834 O O . ASP A 1 112 ? 3.306 11.081 -17.090 1.00 73.50 112 ASP A O 1
ATOM 838 N N . THR A 1 113 ? 3.325 8.994 -16.238 1.00 75.75 113 THR A N 1
ATOM 839 C CA . THR A 1 113 ? 4.054 9.311 -15.008 1.00 75.75 113 THR A CA 1
ATOM 840 C C . THR A 1 113 ? 5.411 8.599 -14.991 1.00 75.75 113 THR A C 1
ATOM 842 O O . THR A 1 113 ? 5.497 7.374 -15.062 1.00 75.75 113 THR A O 1
ATOM 845 N N . ALA A 1 114 ? 6.484 9.389 -14.881 1.00 77.00 114 ALA A N 1
ATOM 846 C CA . ALA A 1 114 ? 7.860 8.929 -14.658 1.00 77.00 114 ALA A CA 1
ATOM 847 C C . ALA A 1 114 ? 7.977 8.100 -13.355 1.00 77.00 114 ALA A C 1
ATOM 849 O O . ALA A 1 114 ? 7.158 8.290 -12.456 1.00 77.00 114 ALA A O 1
ATOM 850 N N . PRO A 1 115 ? 8.990 7.221 -13.185 1.00 73.81 115 PRO A N 1
ATOM 851 C CA . PRO A 1 115 ? 10.247 7.134 -13.944 1.00 73.81 115 PRO A CA 1
ATOM 852 C C . PRO A 1 115 ? 10.297 6.080 -15.057 1.00 73.81 115 PRO A C 1
ATOM 854 O O . PRO A 1 115 ? 11.221 6.111 -15.866 1.00 73.81 115 PRO A O 1
ATOM 857 N N . ASP A 1 116 ? 9.370 5.127 -15.075 1.00 74.50 116 ASP A N 1
ATOM 858 C CA . ASP A 1 116 ? 9.446 3.939 -15.933 1.00 74.50 116 ASP A CA 1
ATOM 859 C C . ASP A 1 116 ? 8.548 4.032 -17.180 1.00 74.50 116 ASP A C 1
ATOM 861 O O . ASP A 1 116 ? 8.885 3.464 -18.216 1.00 74.50 116 ASP A O 1
ATOM 865 N N . ASN A 1 117 ? 7.441 4.782 -17.113 1.00 78.06 117 ASN A N 1
ATOM 866 C CA . ASN A 1 117 ? 6.452 4.951 -18.181 1.00 78.06 117 ASN A CA 1
ATOM 867 C C . ASN A 1 117 ? 5.930 3.622 -18.782 1.00 78.06 117 ASN A C 1
ATOM 869 O O . ASN A 1 117 ? 5.406 3.617 -19.898 1.00 78.06 117 ASN A O 1
ATOM 873 N N . PHE A 1 118 ? 6.039 2.488 -18.075 1.00 73.88 118 PHE A N 1
ATOM 874 C CA . PHE A 1 118 ? 5.527 1.197 -18.559 1.00 73.88 118 PHE A CA 1
ATOM 875 C C . PHE A 1 118 ? 4.031 1.032 -18.250 1.00 73.88 118 PHE A C 1
ATOM 877 O O . PHE A 1 118 ? 3.321 0.391 -19.027 1.00 73.88 118 PHE A O 1
ATOM 884 N N . GLY A 1 119 ? 3.539 1.649 -17.165 1.00 80.00 119 GLY A N 1
ATOM 885 C CA . GLY A 1 119 ? 2.125 1.614 -16.759 1.00 80.00 119 GLY A CA 1
ATOM 886 C C . GLY A 1 119 ? 1.686 0.288 -16.120 1.00 80.00 119 GLY A C 1
ATOM 887 O O . GLY A 1 119 ? 0.535 -0.124 -16.271 1.00 80.00 119 GLY A O 1
ATOM 888 N N . LEU A 1 120 ? 2.608 -0.401 -15.443 1.00 88.12 120 LEU A N 1
ATOM 889 C CA . LEU A 1 120 ? 2.426 -1.724 -14.835 1.00 88.12 120 LEU A CA 1
ATOM 890 C C . LEU A 1 120 ? 3.167 -1.781 -13.502 1.00 88.12 120 LEU A C 1
ATOM 892 O O . LEU A 1 120 ? 4.329 -1.399 -13.450 1.00 88.12 120 LEU A O 1
ATOM 896 N N . ALA A 1 121 ? 2.573 -2.391 -12.478 1.00 92.44 121 ALA A N 1
ATOM 897 C CA . ALA A 1 121 ? 3.306 -2.878 -11.314 1.00 92.44 121 ALA A CA 1
ATOM 898 C C . ALA A 1 121 ? 3.029 -4.368 -11.081 1.00 92.44 121 ALA A C 1
ATOM 900 O O . ALA A 1 121 ? 1.887 -4.814 -11.192 1.00 92.44 121 ALA A O 1
ATOM 901 N N . VAL A 1 122 ? 4.077 -5.133 -10.766 1.00 94.44 122 VAL A N 1
ATOM 902 C CA . VAL A 1 122 ? 3.984 -6.550 -10.402 1.00 94.44 122 VAL A CA 1
ATOM 903 C C . VAL A 1 122 ? 4.297 -6.676 -8.917 1.00 94.44 122 VAL A C 1
ATOM 905 O O . VAL A 1 122 ? 5.419 -6.390 -8.487 1.00 94.44 122 VAL A O 1
ATOM 908 N N . LEU A 1 123 ? 3.280 -7.084 -8.161 1.00 95.94 123 LEU A N 1
ATOM 909 C CA . LEU A 1 123 ? 3.310 -7.217 -6.709 1.00 95.94 123 LEU A CA 1
ATOM 910 C C . LEU A 1 123 ? 3.253 -8.692 -6.320 1.00 95.94 123 LEU A C 1
ATOM 912 O O . LEU A 1 123 ? 2.571 -9.472 -6.985 1.00 95.94 123 LEU A O 1
ATOM 916 N N . ASP A 1 124 ? 3.920 -9.049 -5.231 1.00 94.88 124 ASP A N 1
ATOM 917 C CA . ASP A 1 124 ? 3.741 -10.326 -4.541 1.00 94.88 124 ASP A CA 1
ATOM 918 C C . ASP A 1 124 ? 3.978 -10.155 -3.027 1.00 94.88 124 ASP A C 1
ATOM 920 O O . ASP A 1 124 ? 4.371 -9.072 -2.596 1.00 94.88 124 ASP A O 1
ATOM 924 N N . ASN A 1 125 ? 3.714 -11.184 -2.215 1.00 95.31 125 ASN A N 1
ATOM 925 C CA . ASN A 1 125 ? 3.807 -11.162 -0.745 1.00 95.31 125 ASN A CA 1
ATOM 926 C C . ASN A 1 125 ? 3.196 -9.890 -0.139 1.00 95.31 125 ASN A C 1
ATOM 928 O O . ASN A 1 125 ? 3.870 -9.123 0.557 1.00 95.31 125 ASN A O 1
ATOM 932 N N . ILE A 1 126 ? 1.916 -9.655 -0.434 1.00 97.75 126 ILE A N 1
ATOM 933 C CA . ILE A 1 126 ? 1.163 -8.556 0.169 1.00 97.75 126 ILE A CA 1
ATOM 934 C C . ILE A 1 126 ? 1.159 -8.761 1.685 1.00 97.75 126 ILE A C 1
ATOM 936 O O . ILE A 1 126 ? 0.781 -9.831 2.157 1.00 97.75 126 ILE A O 1
ATOM 940 N N . ASP A 1 127 ? 1.588 -7.742 2.423 1.00 97.75 127 ASP A N 1
ATOM 941 C CA . ASP A 1 127 ? 1.807 -7.767 3.865 1.00 97.75 127 ASP A CA 1
ATOM 942 C C . ASP A 1 127 ? 0.815 -6.852 4.582 1.00 97.75 127 ASP A C 1
ATOM 944 O O . ASP A 1 127 ? 0.711 -5.656 4.280 1.00 97.75 127 ASP A O 1
ATOM 948 N N . VAL A 1 128 ? 0.110 -7.424 5.555 1.00 98.25 128 VAL A N 1
ATOM 949 C CA . VAL A 1 128 ? -0.657 -6.682 6.553 1.00 98.25 128 VAL A CA 1
ATOM 950 C C . VAL A 1 128 ? -0.281 -7.214 7.929 1.00 98.25 128 VAL A C 1
ATOM 952 O O . VAL A 1 128 ? -0.572 -8.366 8.260 1.00 98.25 128 VAL A O 1
ATOM 955 N N . ASN A 1 129 ? 0.329 -6.364 8.754 1.00 97.62 129 ASN A N 1
ATOM 956 C CA . ASN A 1 129 ? 0.738 -6.698 10.122 1.00 97.62 129 ASN A CA 1
ATOM 957 C C . ASN A 1 129 ? 1.596 -7.980 10.230 1.00 97.62 129 ASN A C 1
ATOM 959 O O . ASN A 1 129 ? 1.435 -8.757 11.174 1.00 97.62 129 ASN A O 1
ATOM 963 N N . GLY A 1 130 ? 2.478 -8.232 9.259 1.00 95.19 130 GLY A N 1
ATOM 964 C CA . GLY A 1 130 ? 3.341 -9.414 9.202 1.00 95.19 130 GLY A CA 1
ATOM 965 C C . GLY A 1 130 ? 2.667 -10.663 8.626 1.00 95.19 130 GLY A C 1
ATOM 966 O O . GLY A 1 130 ? 3.305 -11.712 8.533 1.00 95.19 130 GLY A O 1
ATOM 967 N N . THR A 1 131 ? 1.390 -10.584 8.239 1.00 95.25 131 THR A N 1
ATOM 968 C CA . THR A 1 131 ? 0.712 -11.660 7.506 1.00 95.25 131 THR A CA 1
ATOM 969 C C . THR A 1 131 ? 0.945 -11.470 6.015 1.00 95.25 131 THR A C 1
ATOM 971 O O . THR A 1 131 ? 0.473 -10.491 5.441 1.00 95.25 131 THR A O 1
ATOM 974 N N . LEU A 1 132 ? 1.637 -12.426 5.392 1.00 93.06 132 LEU A N 1
ATOM 975 C CA . LEU A 1 132 ? 1.936 -12.418 3.961 1.00 93.06 132 LEU A CA 1
ATOM 976 C C . LEU A 1 132 ? 0.916 -13.234 3.165 1.00 93.06 132 LEU A C 1
ATOM 978 O O . LEU A 1 132 ? 0.586 -14.361 3.531 1.00 93.06 132 LEU A O 1
ATOM 982 N N . VAL A 1 133 ? 0.471 -12.681 2.039 1.00 92.06 133 VAL A N 1
ATOM 983 C CA . VAL A 1 133 ? -0.297 -13.389 1.009 1.00 92.06 133 VAL A CA 1
ATOM 984 C C . VAL A 1 133 ? 0.445 -13.270 -0.320 1.00 92.06 133 VAL A C 1
ATOM 986 O O . VAL A 1 133 ? 0.574 -12.176 -0.871 1.00 92.06 133 VAL A O 1
ATOM 989 N N . GLY A 1 134 ? 0.947 -14.397 -0.821 1.00 85.06 134 GLY A N 1
ATOM 990 C CA . GLY A 1 134 ? 1.850 -14.466 -1.971 1.00 85.06 134 GLY A CA 1
ATOM 991 C C . GLY A 1 134 ? 2.783 -15.672 -1.868 1.00 85.06 134 GLY A C 1
ATOM 992 O O . GLY A 1 134 ? 2.880 -16.262 -0.794 1.00 85.06 134 GLY A O 1
ATOM 993 N N . ASN A 1 135 ? 3.429 -16.063 -2.973 1.00 68.81 135 ASN A N 1
ATOM 994 C CA . ASN A 1 135 ? 4.145 -17.349 -3.066 1.00 68.81 135 ASN A CA 1
ATOM 995 C C . ASN A 1 135 ? 5.570 -17.270 -3.674 1.00 68.81 135 ASN A C 1
ATOM 997 O O . ASN A 1 135 ? 6.100 -18.310 -4.060 1.00 68.81 135 ASN A O 1
ATOM 1001 N N . HIS A 1 136 ? 6.225 -16.108 -3.818 1.00 61.28 136 HIS A N 1
ATOM 1002 C CA . HIS A 1 136 ? 7.559 -16.088 -4.464 1.00 61.28 136 HIS A CA 1
ATOM 1003 C C . HIS A 1 136 ? 8.727 -16.577 -3.603 1.00 61.28 136 HIS A C 1
ATOM 1005 O O . HIS A 1 136 ? 9.805 -16.808 -4.152 1.00 61.28 136 HIS A O 1
ATOM 1011 N N . GLU A 1 137 ? 8.560 -16.728 -2.291 1.00 57.66 137 GLU A N 1
ATOM 1012 C CA . GLU A 1 137 ? 9.573 -17.394 -1.472 1.00 57.66 137 GLU A CA 1
ATOM 1013 C C . GLU A 1 137 ? 9.357 -18.906 -1.590 1.00 57.66 137 GLU A C 1
ATOM 1015 O O . GLU A 1 137 ? 8.255 -19.403 -1.356 1.00 57.66 137 GLU A O 1
ATOM 1020 N N . ALA A 1 138 ? 10.398 -19.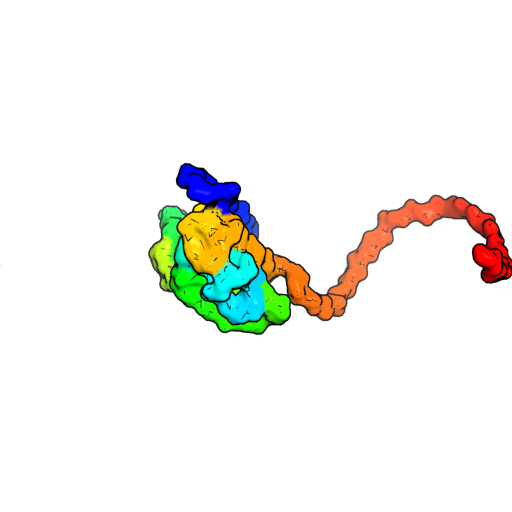649 -1.977 1.00 44.09 138 ALA A N 1
ATOM 1021 C CA . ALA A 1 138 ? 10.365 -21.105 -1.943 1.00 44.09 138 ALA A CA 1
ATOM 1022 C C . ALA A 1 138 ? 10.221 -21.540 -0.481 1.00 44.09 138 ALA A C 1
ATOM 1024 O O . ALA A 1 138 ? 11.202 -21.612 0.261 1.00 44.09 138 ALA A O 1
ATOM 1025 N N . ASN A 1 139 ? 8.988 -21.785 -0.048 1.00 43.78 139 ASN A N 1
ATOM 1026 C CA . ASN A 1 139 ? 8.740 -22.334 1.268 1.00 43.78 139 ASN A CA 1
ATOM 1027 C C . ASN A 1 139 ? 9.417 -23.710 1.332 1.00 43.78 139 ASN A C 1
ATOM 1029 O O . ASN A 1 139 ? 9.101 -24.613 0.555 1.00 43.78 139 ASN A O 1
ATOM 1033 N N . ASN A 1 140 ? 10.348 -23.879 2.273 1.00 42.78 140 ASN A N 1
ATOM 1034 C CA . ASN A 1 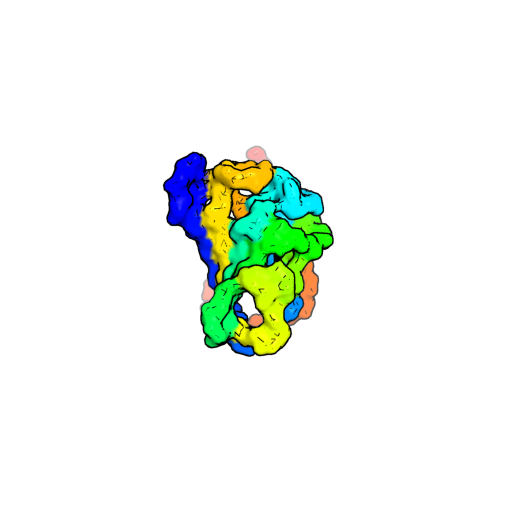140 ? 10.731 -25.199 2.762 1.00 42.78 140 ASN A CA 1
ATOM 1035 C C . ASN A 1 140 ? 9.534 -25.753 3.549 1.00 42.78 140 ASN A C 1
ATOM 1037 O O . ASN A 1 140 ? 9.544 -25.769 4.781 1.00 42.78 140 ASN A O 1
ATOM 1041 N N . ASP A 1 141 ? 8.473 -26.137 2.842 1.00 50.56 141 ASP A N 1
ATOM 1042 C CA . ASP A 1 141 ? 7.295 -26.739 3.446 1.00 50.56 141 ASP A CA 1
ATOM 1043 C C . ASP A 1 141 ? 7.665 -28.141 3.942 1.00 50.56 141 ASP A C 1
ATOM 1045 O O . ASP A 1 141 ? 7.542 -29.140 3.242 1.00 50.56 141 ASP A O 1
ATOM 1049 N N . ASN A 1 142 ? 8.056 -28.220 5.214 1.00 46.81 142 ASN A N 1
ATOM 1050 C CA . ASN A 1 142 ? 7.840 -29.410 6.040 1.00 46.81 142 ASN A CA 1
ATOM 1051 C C . ASN A 1 142 ? 6.388 -29.432 6.562 1.00 46.81 142 ASN A C 1
ATOM 1053 O O . ASN A 1 142 ? 6.131 -29.757 7.722 1.00 46.81 142 ASN A O 1
ATOM 1057 N N . GLY A 1 143 ? 5.432 -29.028 5.724 1.00 44.72 143 GLY A N 1
ATOM 1058 C CA . GLY A 1 143 ? 4.013 -29.176 5.998 1.00 44.72 143 GLY A CA 1
ATOM 1059 C C . GLY A 1 143 ? 3.610 -30.600 5.658 1.00 44.72 143 GLY A C 1
ATOM 1060 O O . GLY A 1 143 ? 3.534 -30.950 4.486 1.00 44.72 143 GLY A O 1
ATOM 1061 N N . GLU A 1 144 ? 3.386 -31.431 6.677 1.00 45.88 144 GLU A N 1
ATOM 1062 C CA . GLU A 1 144 ? 2.727 -32.726 6.512 1.00 45.88 144 GLU A CA 1
ATOM 1063 C C . GLU A 1 144 ? 1.407 -32.525 5.766 1.00 45.88 144 GLU A C 1
ATOM 1065 O O . GLU A 1 144 ? 0.418 -32.037 6.321 1.00 45.88 144 GLU A O 1
ATOM 1070 N N . ASP A 1 145 ? 1.403 -32.922 4.501 1.00 50.66 145 ASP A N 1
ATOM 1071 C CA . ASP A 1 145 ? 0.215 -33.000 3.677 1.00 50.66 145 ASP A CA 1
ATOM 1072 C C . ASP A 1 145 ? -0.699 -34.079 4.280 1.00 50.66 145 ASP A C 1
ATOM 1074 O O . ASP A 1 145 ? -0.565 -35.277 4.017 1.00 50.66 145 ASP A O 1
ATOM 1078 N N . LYS A 1 146 ? -1.616 -33.688 5.175 1.00 47.09 146 LYS A N 1
ATOM 1079 C CA . LYS A 1 146 ? -2.683 -34.578 5.652 1.00 47.09 146 LYS A CA 1
ATOM 1080 C C . LYS A 1 146 ? -3.769 -34.672 4.589 1.00 47.09 146 LYS A C 1
ATOM 1082 O O . LYS A 1 146 ? -4.906 -34.245 4.785 1.00 47.09 146 LYS A O 1
ATOM 1087 N N . GLY A 1 147 ? -3.405 -35.290 3.469 1.00 37.81 147 GLY A N 1
ATOM 1088 C CA . GLY A 1 147 ? -4.333 -35.762 2.458 1.00 37.81 147 GLY A CA 1
ATOM 1089 C C . GLY A 1 147 ? -5.222 -36.860 3.040 1.00 37.81 147 GLY A C 1
ATOM 1090 O O . GLY A 1 147 ? -4.833 -38.023 3.126 1.00 37.81 147 GLY A O 1
ATOM 1091 N N . ASN A 1 148 ? -6.441 -36.496 3.437 1.00 38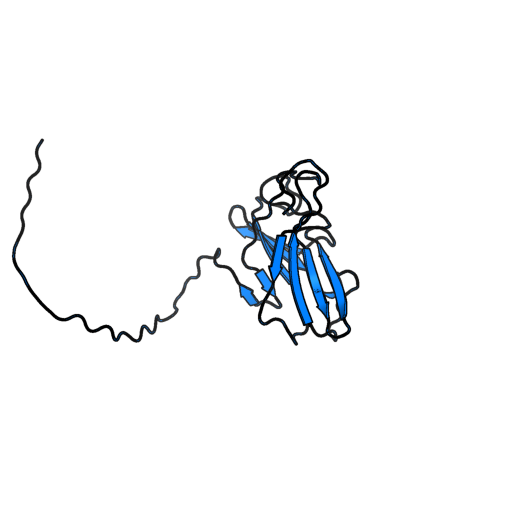.50 148 ASN A N 1
ATOM 1092 C CA . ASN A 1 148 ? -7.506 -37.445 3.745 1.00 38.50 148 ASN A CA 1
ATOM 1093 C C . ASN A 1 148 ? -8.029 -38.041 2.426 1.00 38.50 148 ASN A C 1
ATOM 1095 O O . ASN A 1 148 ? -9.005 -37.565 1.846 1.00 38.50 148 ASN A O 1
ATOM 1099 N N . GLY A 1 149 ? -7.316 -39.041 1.909 1.00 38.47 149 GLY A N 1
ATOM 1100 C CA . GLY A 1 149 ? -7.668 -39.738 0.679 1.00 38.47 149 GLY A CA 1
ATOM 1101 C C . GLY A 1 149 ? -8.897 -40.623 0.867 1.00 38.47 149 GLY A C 1
ATOM 1102 O O . GLY A 1 149 ? -8.828 -41.657 1.524 1.00 38.47 149 GLY A O 1
ATOM 1103 N N . ASN A 1 150 ? -10.011 -40.259 0.231 1.00 41.47 150 ASN A N 1
ATOM 1104 C CA . ASN A 1 150 ? -11.087 -41.206 -0.044 1.00 41.47 150 ASN A CA 1
ATOM 1105 C C . ASN A 1 150 ? -11.635 -40.997 -1.462 1.00 41.47 150 ASN A C 1
ATOM 1107 O O . ASN A 1 150 ? -12.671 -40.375 -1.676 1.00 41.47 150 ASN A O 1
ATOM 1111 N N . GLY A 1 151 ? -10.889 -41.509 -2.439 1.00 39.09 151 GLY A N 1
ATOM 1112 C CA . GLY A 1 151 ? -11.279 -41.600 -3.842 1.00 39.09 151 GLY A CA 1
ATOM 1113 C C . GLY A 1 151 ? -11.052 -43.026 -4.320 1.00 39.09 151 GLY A C 1
ATOM 1114 O O . GLY A 1 151 ? -9.979 -43.379 -4.789 1.00 39.09 151 GLY A O 1
ATOM 1115 N N . ASN A 1 152 ? -12.060 -43.864 -4.117 1.00 42.09 152 ASN A N 1
ATOM 1116 C CA . ASN A 1 152 ? -12.073 -45.280 -4.449 1.00 42.09 152 ASN A CA 1
ATOM 1117 C C . ASN A 1 152 ? -12.050 -45.452 -5.984 1.00 42.09 152 ASN A C 1
ATOM 1119 O O . ASN A 1 152 ? -13.049 -45.151 -6.638 1.00 42.09 152 ASN A O 1
ATOM 1123 N N . HIS A 1 153 ? -10.946 -45.926 -6.569 1.00 40.53 153 HIS A N 1
ATOM 1124 C CA . HIS A 1 153 ? -10.907 -46.453 -7.941 1.00 40.53 153 HIS A CA 1
ATOM 1125 C C . HIS A 1 153 ? -10.234 -47.834 -7.947 1.00 40.53 153 HIS A C 1
ATOM 1127 O O . HIS A 1 153 ? -9.016 -47.976 -7.910 1.00 40.53 153 HIS A O 1
ATOM 1133 N N . LYS A 1 154 ? -11.101 -48.844 -7.958 1.00 38.44 154 LYS A N 1
ATOM 1134 C CA . LYS A 1 154 ? -10.896 -50.270 -8.247 1.00 38.44 154 LYS A CA 1
ATOM 1135 C C . LYS A 1 154 ? -11.580 -50.518 -9.604 1.00 38.44 154 LYS A C 1
ATOM 1137 O O . LYS A 1 154 ? -12.631 -49.927 -9.823 1.00 38.44 154 LYS A O 1
ATOM 1142 N N . ASP A 1 155 ? -11.140 -51.320 -10.570 1.00 40.19 155 ASP A N 1
ATOM 1143 C CA . ASP A 1 155 ? -10.101 -52.344 -10.686 1.00 40.19 155 ASP A CA 1
ATOM 1144 C C . ASP A 1 155 ? -9.862 -52.637 -12.189 1.00 40.19 155 ASP A C 1
ATOM 1146 O O . ASP A 1 155 ? -10.805 -52.593 -12.978 1.00 40.19 155 ASP A O 1
ATOM 1150 N N . GLY A 1 156 ? -8.646 -53.097 -12.524 1.00 32.91 156 GLY A N 1
ATOM 1151 C CA . GLY A 1 156 ? -8.381 -54.170 -13.508 1.00 32.91 156 GLY A CA 1
ATOM 1152 C C . GLY A 1 156 ? -8.192 -53.743 -14.972 1.00 32.91 156 GLY A C 1
ATOM 1153 O O . GLY A 1 156 ? -8.907 -52.892 -15.471 1.00 32.91 156 GLY A O 1
ATOM 1154 N N . LYS A 1 157 ? -7.295 -54.301 -15.795 1.00 39.00 157 LYS A N 1
ATOM 1155 C CA . LYS A 1 157 ? -6.328 -55.427 -15.795 1.00 39.00 157 LYS A CA 1
ATOM 1156 C C . LYS A 1 157 ? -5.295 -55.027 -16.886 1.00 39.00 157 LYS A C 1
ATOM 1158 O O . LYS A 1 157 ? -5.710 -54.427 -17.865 1.00 39.00 157 LYS A O 1
ATOM 1163 N N . GLY A 1 158 ? -3.975 -55.202 -16.826 1.00 31.19 158 GLY A N 1
ATOM 1164 C CA . GLY A 1 158 ? -3.179 -56.392 -16.532 1.00 31.19 158 GLY A CA 1
ATOM 1165 C C . GLY A 1 158 ? -2.498 -56.907 -17.822 1.00 31.19 158 GLY A C 1
ATOM 1166 O O . GLY A 1 158 ? -3.217 -57.296 -18.734 1.00 31.19 158 GLY A O 1
ATOM 1167 N N . HIS A 1 159 ? -1.149 -56.989 -17.800 1.00 33.53 159 HIS A N 1
ATOM 1168 C CA . HIS A 1 159 ? -0.199 -57.711 -18.698 1.00 33.53 159 HIS A CA 1
ATOM 1169 C C . HIS A 1 159 ? 0.303 -56.971 -19.956 1.00 33.53 159 HIS A C 1
ATOM 1171 O O . HIS A 1 159 ? -0.504 -56.389 -20.660 1.00 33.53 159 HIS A O 1
ATOM 1177 N N . LYS A 1 160 ? 1.585 -56.981 -20.368 1.00 34.03 160 LYS A N 1
ATOM 1178 C CA . LYS A 1 160 ? 2.872 -57.648 -20.012 1.00 34.03 160 LYS A CA 1
ATOM 1179 C C . LYS A 1 160 ? 3.976 -56.791 -20.699 1.00 34.03 160 LYS A C 1
ATOM 1181 O O . LYS A 1 160 ? 3.719 -56.327 -21.798 1.00 34.03 160 LYS A O 1
ATOM 1186 N N . GLY A 1 161 ? 5.096 -56.436 -20.062 1.00 30.83 161 GLY A N 1
ATOM 1187 C CA . GLY A 1 161 ? 6.392 -57.123 -20.234 1.00 30.83 161 GLY A CA 1
ATOM 1188 C C . GLY A 1 161 ? 7.235 -56.580 -21.415 1.00 30.83 161 GLY A C 1
ATOM 1189 O O . GLY A 1 161 ? 6.874 -56.845 -22.553 1.00 30.83 161 GLY A O 1
ATOM 1190 N N . ASP A 1 162 ? 8.324 -55.860 -21.097 1.00 36.88 162 ASP A N 1
ATOM 1191 C CA . ASP A 1 162 ? 9.447 -55.349 -21.940 1.00 36.88 162 ASP A CA 1
ATOM 1192 C C . ASP A 1 162 ? 10.100 -56.418 -22.864 1.00 36.88 162 ASP A C 1
ATOM 1194 O O . ASP A 1 162 ? 9.886 -57.604 -22.573 1.00 36.88 162 ASP A O 1
ATOM 1198 N N . PRO A 1 163 ? 10.925 -56.096 -23.907 1.00 44.12 163 PRO A N 1
ATOM 1199 C CA . PRO A 1 163 ? 12.047 -55.129 -23.847 1.00 44.12 163 PRO A CA 1
ATOM 1200 C C . PRO A 1 163 ? 12.415 -54.316 -25.123 1.00 44.12 163 PRO A C 1
ATOM 1202 O O . PRO A 1 163 ? 11.971 -54.610 -26.232 1.00 44.12 163 PRO A O 1
ATOM 1205 N N . ASP A 1 164 ? 13.281 -53.315 -24.904 1.00 46.78 164 ASP A N 1
ATOM 1206 C CA . ASP A 1 164 ? 14.313 -52.691 -25.761 1.00 46.78 164 ASP A CA 1
ATOM 1207 C C . ASP A 1 164 ? 14.415 -53.092 -27.249 1.00 46.78 164 ASP A C 1
ATOM 1209 O O . ASP A 1 164 ? 14.652 -54.260 -27.564 1.00 46.78 164 ASP A O 1
ATOM 1213 N N . ASN A 1 165 ? 14.452 -52.092 -28.147 1.00 41.47 165 ASN A N 1
ATOM 1214 C CA . ASN A 1 165 ? 15.517 -52.009 -29.160 1.00 41.47 165 ASN A CA 1
ATOM 1215 C C . ASN A 1 165 ? 15.642 -50.605 -29.792 1.00 41.47 165 ASN A C 1
ATOM 1217 O O . ASN A 1 165 ? 14.663 -50.051 -30.295 1.00 41.47 165 ASN A O 1
ATOM 1221 N N . ASP A 1 166 ? 16.871 -50.090 -29.793 1.00 47.06 166 ASP A N 1
ATOM 1222 C CA . ASP A 1 166 ? 17.373 -48.998 -30.635 1.00 47.06 166 ASP A CA 1
ATOM 1223 C C . ASP A 1 166 ? 17.333 -49.354 -32.144 1.00 47.06 166 ASP A C 1
ATOM 1225 O O . ASP A 1 166 ? 17.232 -50.535 -32.488 1.00 47.06 166 ASP A O 1
ATOM 1229 N N . GLN A 1 167 ? 17.563 -48.330 -32.993 1.00 40.94 167 GLN A N 1
ATOM 1230 C CA . GLN A 1 167 ? 17.780 -48.295 -34.469 1.00 40.94 167 GLN A CA 1
ATOM 1231 C C . GLN A 1 167 ? 16.520 -47.921 -35.286 1.00 40.94 167 GLN A C 1
ATOM 1233 O O . GLN A 1 167 ? 15.473 -48.536 -35.115 1.00 40.94 167 GLN A O 1
ATOM 1238 N N . ASP A 1 168 ? 16.489 -46.911 -36.169 1.00 44.19 168 ASP A N 1
ATOM 1239 C CA . ASP A 1 168 ? 17.505 -46.113 -36.891 1.00 44.19 168 ASP A CA 1
ATOM 1240 C C . ASP A 1 168 ? 17.071 -44.637 -37.048 1.00 44.19 168 ASP A C 1
ATOM 1242 O O . ASP A 1 168 ? 15.846 -44.385 -37.164 1.00 44.19 168 ASP A O 1
#

Radius of gyration: 23.05 Å; chains: 1; bounding box: 33×69×55 Å

Secondary structure (DSSP, 8-state):
---SSS-----EEEEESS-TTPPPS-EEEEEE-SS-TT-SSSS---SSSSEEEEEETT--EEEEETTBSPPEEEEEETTEEEEEE-GGGSBSPPPTT--EEEEEEEE---TTSTTT-S----EEEEEETTEEE---S-------------------------------

Foldseek 3Di:
DPPDPDPDQDKDKDWDPPQFFDFFFKWWWKWQAAPALQDLPGFDFDQPPQKKWWAFPVGDTKIDGRVQPDFDWDDDDGRIIIGMDGQCSIVVRRDRPTTTHIIMGMQRDALNDDDHSHGGIDIAQTDTNNDTDGDPDPDPPPPPPPPPDDDDDDDDDDDDDDDDDDDD

pLDDT: mean 81.48, std 21.83, range [30.83, 98.81]

Sequence (168 aa):
MKTGPTNNFASATAELKGVKGIHLTELGYDLRKPRTFADASGSHCGAGAPRFDVITTDNVDHFVGCASPAPTQTATGVGWIRLRWNPTTAFPPILATDTVKSITIVFDEGQDTAPDNFGLAVLDNIDVNGTLVGNHEANNDNGEDKGNGNGNHKDGKGHKGDPDNDQD